Protein AF-A0A414ZGU4-F1 (afdb_monomer)

Secondary structure (DSSP, 8-state):
-PPP-HHHHHHHHHHHHHHHHHHHH---SSHHHHHHHHHHHHHHHTT--THHHHHHHHHHHHTTTTHHHHHHHHHHHHHHHTT-

Solvent-accessible surface area (backbone atoms only — not comparable to full-atom values): 4801 Å² total; per-residue (Å²): 132,91,80,82,58,62,66,62,50,52,55,51,51,30,50,55,50,29,52,52,41,28,73,75,70,69,47,70,69,59,45,33,60,51,49,16,51,53,52,43,56,51,38,48,76,71,70,52,62,70,68,62,45,55,52,50,33,52,49,40,31,47,70,65,71,59,50,67,58,51,52,54,52,53,56,51,53,53,61,60,59,79,74,112

Organism: NCBI:txid39491

Mean predicted aligned error: 6.35 Å

Foldseek 3Di:
DDDDPPLVVLLVLLQVVQVVCCVPPVDDGCQLVVQLVVQLVVCVVVVNDDVVNVVSSSCSSCVCVCVNVVVVVVVVVVVVVVVD

Radius of gyration: 16.63 Å; Cα contacts (8 Å, |Δi|>4): 56; chains: 1; bounding box: 38×24×51 Å

Structure (mmCIF, N/CA/C/O backbone):
data_AF-A0A414ZGU4-F1
#
_entry.id   AF-A0A414ZGU4-F1
#
loop_
_atom_site.group_PDB
_atom_site.id
_atom_site.type_symbol
_atom_site.label_atom_id
_atom_site.label_alt_id
_atom_site.label_comp_id
_atom_site.label_asym_id
_atom_site.label_entity_id
_atom_site.label_seq_id
_atom_site.pdbx_PDB_ins_code
_atom_site.Cartn_x
_atom_site.Cartn_y
_atom_site.Cartn_z
_atom_site.occupancy
_atom_site.B_iso_or_equiv
_atom_site.auth_seq_id
_atom_site.auth_comp_id
_atom_site.auth_asym_id
_atom_site.auth_atom_id
_atom_site.pdbx_PDB_model_num
ATOM 1 N N . MET A 1 1 ? 17.488 11.461 21.091 1.00 51.88 1 MET A N 1
ATOM 2 C CA . MET A 1 1 ? 17.071 10.202 20.442 1.00 51.88 1 MET A CA 1
ATOM 3 C C . MET A 1 1 ? 16.278 10.591 19.208 1.00 51.88 1 MET A C 1
ATOM 5 O O . MET A 1 1 ? 15.319 11.332 19.361 1.00 51.88 1 MET A O 1
ATOM 9 N N . LEU A 1 2 ? 16.734 10.227 18.007 1.00 65.75 2 LEU A N 1
ATOM 10 C CA . LEU A 1 2 ? 16.006 10.527 16.771 1.00 65.75 2 LEU A CA 1
ATOM 11 C C . LEU A 1 2 ? 14.829 9.541 16.683 1.00 65.75 2 LEU A C 1
ATOM 13 O O . LEU A 1 2 ? 15.062 8.336 16.654 1.00 65.75 2 LEU A O 1
ATOM 17 N N . SER A 1 3 ? 13.589 10.024 16.709 1.00 83.31 3 SER A N 1
ATOM 18 C CA . SER A 1 3 ? 12.402 9.192 16.483 1.00 83.31 3 SER A CA 1
ATOM 19 C C . SER A 1 3 ? 12.057 9.217 14.998 1.00 83.31 3 SER A C 1
ATOM 21 O O . SER A 1 3 ? 11.847 10.294 14.440 1.00 83.31 3 SER A O 1
ATOM 23 N N . ILE A 1 4 ? 12.013 8.051 14.357 1.00 85.06 4 ILE A N 1
ATOM 24 C CA . ILE A 1 4 ? 11.580 7.938 12.962 1.00 85.06 4 ILE A CA 1
ATOM 25 C C . ILE A 1 4 ? 10.053 7.953 12.937 1.00 85.06 4 ILE A C 1
ATOM 27 O O . ILE A 1 4 ? 9.412 7.107 13.556 1.00 85.06 4 ILE A O 1
ATOM 31 N N . ASP A 1 5 ? 9.482 8.902 12.202 1.00 90.38 5 ASP A N 1
ATOM 32 C CA . ASP A 1 5 ? 8.060 8.902 11.872 1.00 90.38 5 ASP A CA 1
ATOM 33 C C . ASP A 1 5 ? 7.799 7.884 10.752 1.00 90.38 5 ASP A C 1
ATOM 35 O O . ASP A 1 5 ? 8.035 8.153 9.571 1.00 90.38 5 ASP A O 1
ATOM 39 N N . ILE A 1 6 ? 7.343 6.687 11.134 1.00 89.94 6 ILE A N 1
ATOM 40 C CA . ILE A 1 6 ? 7.055 5.595 10.193 1.00 89.94 6 ILE A CA 1
ATOM 41 C C . ILE A 1 6 ? 5.929 5.972 9.224 1.00 89.94 6 ILE A C 1
ATOM 43 O O . ILE A 1 6 ? 5.977 5.578 8.057 1.00 89.94 6 ILE A O 1
ATOM 47 N N . VAL A 1 7 ? 4.943 6.756 9.666 1.00 88.81 7 VAL A N 1
ATOM 48 C CA . VAL A 1 7 ? 3.824 7.172 8.809 1.00 88.81 7 VAL A CA 1
ATOM 49 C C . VAL A 1 7 ? 4.326 8.143 7.747 1.00 88.81 7 VAL A C 1
ATOM 51 O O . VAL A 1 7 ? 4.066 7.948 6.557 1.00 88.81 7 VAL A O 1
ATOM 54 N N . GLY A 1 8 ? 5.113 9.140 8.160 1.00 90.62 8 GLY A N 1
ATOM 55 C CA . GLY A 1 8 ? 5.777 10.071 7.250 1.00 90.62 8 GLY A CA 1
ATOM 56 C C . GLY A 1 8 ? 6.691 9.361 6.248 1.00 90.62 8 GLY A C 1
ATOM 57 O O . GLY A 1 8 ? 6.618 9.638 5.048 1.00 90.62 8 GLY A O 1
ATOM 58 N N . LEU A 1 9 ? 7.493 8.397 6.712 1.00 92.50 9 LEU A N 1
ATOM 59 C CA . LEU A 1 9 ? 8.385 7.608 5.857 1.00 92.50 9 LEU A CA 1
ATOM 60 C C . LEU A 1 9 ? 7.601 6.783 4.827 1.00 92.50 9 LEU A C 1
ATOM 62 O O . LEU A 1 9 ? 7.890 6.853 3.635 1.00 92.50 9 LEU A O 1
ATOM 66 N N . THR A 1 10 ? 6.571 6.060 5.267 1.00 92.00 10 THR A N 1
ATOM 67 C CA . THR A 1 10 ? 5.724 5.231 4.394 1.00 92.00 10 THR A CA 1
ATOM 68 C C . THR A 1 10 ? 5.010 6.085 3.348 1.00 92.00 10 THR A C 1
ATOM 70 O O . THR A 1 10 ? 4.987 5.742 2.166 1.00 92.00 10 THR A O 1
ATOM 73 N N . GLY A 1 11 ? 4.488 7.245 3.755 1.00 91.19 11 GLY A N 1
ATOM 74 C CA . GLY A 1 11 ? 3.858 8.200 2.847 1.00 91.19 11 GLY A CA 1
ATOM 75 C C . GLY A 1 11 ? 4.826 8.792 1.817 1.00 91.19 11 GLY A C 1
ATOM 76 O O . GLY A 1 11 ? 4.423 9.028 0.675 1.00 91.19 11 GLY A O 1
ATOM 77 N N . ALA A 1 12 ? 6.090 9.016 2.191 1.00 92.69 12 ALA A N 1
ATOM 78 C CA . ALA A 1 12 ? 7.135 9.472 1.274 1.00 92.69 12 ALA A CA 1
ATOM 79 C C . ALA A 1 12 ? 7.548 8.371 0.283 1.00 92.69 12 ALA A C 1
ATOM 81 O O . ALA A 1 12 ? 7.646 8.642 -0.914 1.00 92.69 12 ALA A O 1
ATOM 82 N N . CYS A 1 13 ? 7.717 7.130 0.751 1.00 92.06 13 CYS A N 1
ATOM 83 C CA . CYS A 1 13 ? 8.009 5.976 -0.102 1.00 92.06 13 CYS A CA 1
ATOM 84 C C . CYS A 1 13 ? 6.883 5.711 -1.109 1.00 92.06 13 CYS A C 1
ATOM 86 O O . CYS A 1 13 ? 7.151 5.592 -2.301 1.00 92.06 13 CYS A O 1
ATOM 88 N N . SER A 1 14 ? 5.627 5.697 -0.652 1.00 91.62 14 SER A N 1
ATOM 89 C CA . SER A 1 14 ? 4.450 5.535 -1.517 1.00 91.62 14 SER A CA 1
ATOM 90 C C . SER A 1 14 ? 4.370 6.636 -2.580 1.00 91.62 14 SER A C 1
ATOM 92 O O . SER A 1 14 ? 4.129 6.359 -3.748 1.00 91.62 14 SER A O 1
ATOM 94 N N . TYR A 1 15 ? 4.669 7.888 -2.214 1.00 90.56 15 TYR A N 1
ATOM 95 C CA . TYR A 1 15 ? 4.710 8.982 -3.186 1.00 90.56 15 TYR A CA 1
ATOM 96 C C . TYR A 1 15 ? 5.821 8.813 -4.231 1.00 90.56 15 TYR A C 1
ATOM 98 O O . TYR A 1 15 ? 5.597 9.100 -5.403 1.00 90.56 15 TYR A O 1
ATOM 106 N N . ALA A 1 16 ? 7.007 8.354 -3.827 1.00 90.31 16 ALA A N 1
ATOM 107 C CA . ALA A 1 16 ? 8.089 8.082 -4.767 1.00 90.31 16 ALA A CA 1
ATOM 108 C C . ALA A 1 16 ? 7.718 6.959 -5.752 1.00 90.31 16 ALA A C 1
ATOM 110 O O . ALA A 1 16 ? 7.995 7.087 -6.943 1.00 90.31 16 ALA A O 1
ATOM 111 N N . LEU A 1 17 ? 7.048 5.904 -5.274 1.00 88.50 17 LEU A N 1
ATOM 112 C CA . LEU A 1 17 ? 6.531 4.821 -6.116 1.00 88.50 17 LEU A CA 1
ATOM 113 C C . LEU A 1 17 ? 5.467 5.325 -7.102 1.00 88.50 17 LEU A C 1
ATOM 115 O O . LEU A 1 17 ? 5.627 5.114 -8.300 1.00 88.50 17 LEU A O 1
ATOM 119 N N . ASP A 1 18 ? 4.475 6.092 -6.633 1.00 87.00 18 ASP A N 1
ATOM 120 C CA . ASP A 1 18 ? 3.446 6.714 -7.488 1.00 87.00 18 ASP A CA 1
ATOM 121 C C . ASP A 1 18 ? 4.069 7.561 -8.624 1.00 87.00 18 ASP A C 1
ATOM 123 O O . ASP A 1 18 ? 3.517 7.637 -9.722 1.00 87.00 18 ASP A O 1
ATOM 127 N N . CYS A 1 19 ? 5.194 8.245 -8.370 1.00 88.00 19 CYS A N 1
ATOM 128 C CA . CYS A 1 19 ? 5.900 9.021 -9.395 1.00 88.00 19 CYS A CA 1
ATOM 129 C C . CYS A 1 19 ? 6.525 8.119 -10.465 1.00 88.00 19 CYS A C 1
ATOM 131 O O . CYS A 1 19 ? 6.389 8.405 -11.652 1.00 88.00 19 CYS A O 1
ATOM 133 N N . ILE A 1 20 ? 7.173 7.028 -10.052 1.00 84.44 20 ILE A N 1
ATOM 134 C CA . ILE A 1 20 ? 7.776 6.060 -10.975 1.00 84.44 20 ILE A CA 1
ATOM 135 C C . ILE A 1 20 ? 6.687 5.376 -11.811 1.00 84.44 20 ILE A C 1
ATOM 137 O O . ILE A 1 20 ? 6.829 5.235 -13.022 1.00 84.44 20 ILE A O 1
ATOM 141 N N . GLU A 1 21 ? 5.565 5.003 -11.198 1.00 79.56 21 GLU A N 1
ATOM 142 C CA . GLU A 1 21 ? 4.413 4.443 -11.909 1.00 79.56 21 GLU A CA 1
ATOM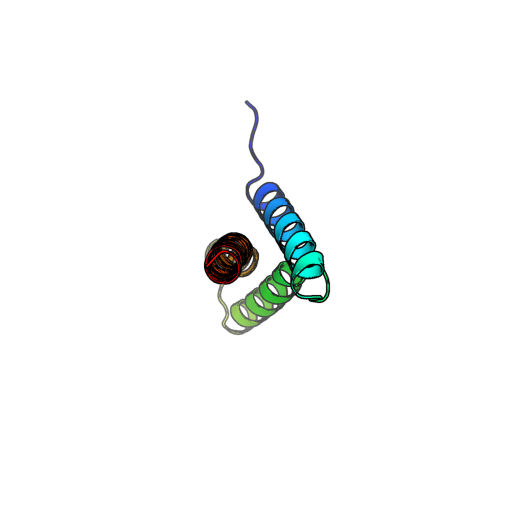 143 C C . GLU A 1 21 ? 3.819 5.436 -12.910 1.00 79.56 21 GLU A C 1
ATOM 145 O O . GLU A 1 21 ? 3.507 5.074 -14.044 1.00 79.56 21 GLU A O 1
ATOM 150 N N . ALA A 1 22 ? 3.687 6.709 -12.534 1.00 83.62 22 ALA A N 1
ATOM 151 C CA . ALA A 1 22 ? 3.228 7.735 -13.462 1.00 83.62 22 ALA A CA 1
ATOM 152 C C . ALA A 1 22 ? 4.161 7.862 -14.680 1.00 83.62 22 ALA A C 1
ATOM 154 O O . ALA A 1 22 ? 3.673 8.022 -15.797 1.00 83.62 22 ALA A O 1
ATOM 155 N N . GLU A 1 23 ? 5.477 7.742 -14.487 1.00 80.12 23 GLU A N 1
ATOM 156 C CA . GLU A 1 23 ? 6.461 7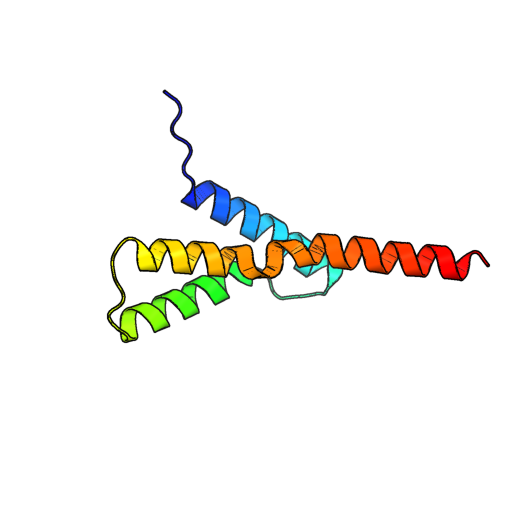.757 -15.577 1.00 80.12 23 GLU A CA 1
ATOM 157 C C . GLU A 1 23 ? 6.419 6.487 -16.445 1.00 80.12 23 GLU A C 1
ATOM 159 O O . GLU A 1 23 ? 6.495 6.588 -17.669 1.00 80.12 23 GLU A O 1
ATOM 164 N N . LEU A 1 24 ? 6.278 5.301 -15.841 1.00 76.38 24 LEU A N 1
ATOM 165 C CA . LEU A 1 24 ? 6.361 4.015 -16.548 1.00 76.38 24 LEU A CA 1
ATOM 166 C C . LEU A 1 24 ? 5.044 3.579 -17.207 1.00 76.38 24 LEU A C 1
ATOM 168 O O . LEU A 1 24 ? 5.062 3.010 -18.296 1.00 76.38 24 LEU A O 1
ATOM 172 N N . VAL A 1 25 ? 3.906 3.810 -16.549 1.00 75.19 25 VAL A N 1
ATOM 173 C CA . VAL A 1 25 ? 2.586 3.279 -16.950 1.00 75.19 25 VAL A CA 1
ATOM 174 C C . VAL A 1 25 ? 1.512 4.363 -17.102 1.00 75.19 25 VAL A C 1
ATOM 176 O O . VAL A 1 25 ? 0.347 4.052 -17.351 1.00 75.19 25 VAL A O 1
ATOM 179 N N . ASN A 1 26 ? 1.888 5.645 -17.015 1.00 77.56 26 ASN A N 1
ATOM 180 C CA . ASN A 1 26 ? 1.007 6.801 -17.230 1.00 77.56 26 ASN A CA 1
ATOM 181 C C . ASN A 1 26 ? -0.218 6.834 -16.284 1.00 77.56 26 ASN A C 1
ATOM 183 O O . ASN A 1 26 ? -1.303 7.311 -16.638 1.00 77.56 26 ASN A O 1
ATOM 187 N N . ILE A 1 27 ? -0.054 6.304 -15.065 1.00 75.25 27 ILE A N 1
ATOM 188 C CA . ILE A 1 27 ? -1.081 6.307 -14.014 1.00 75.25 27 ILE A CA 1
ATOM 189 C C . ILE A 1 27 ? -1.212 7.707 -13.391 1.00 75.25 27 ILE A C 1
ATOM 191 O O . ILE A 1 27 ? -0.252 8.461 -13.244 1.00 75.25 27 ILE A O 1
ATOM 195 N N . LYS A 1 28 ? -2.436 8.077 -12.984 1.00 77.75 28 LYS A N 1
ATOM 196 C CA . LYS A 1 28 ? -2.685 9.339 -12.269 1.00 77.75 28 LYS A CA 1
ATOM 197 C C . LYS A 1 28 ? -2.016 9.342 -10.892 1.00 77.75 28 LYS A C 1
ATOM 199 O O . LYS A 1 28 ? -2.340 8.483 -10.071 1.00 77.75 28 LYS A O 1
ATOM 204 N N . ASN A 1 29 ? -1.240 1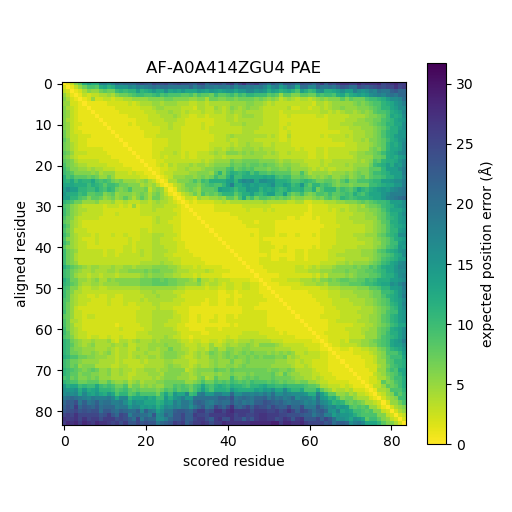0.398 -10.616 1.00 76.94 29 ASN A N 1
ATOM 205 C CA . ASN A 1 29 ? -0.529 10.647 -9.351 1.00 76.94 29 ASN A CA 1
ATOM 206 C C . ASN A 1 29 ? -1.357 10.370 -8.086 1.00 76.94 29 ASN A C 1
ATOM 208 O O . ASN A 1 29 ? -2.582 10.458 -8.122 1.00 76.94 29 ASN A O 1
ATOM 212 N N . LYS A 1 30 ? -0.707 10.126 -6.941 1.00 85.50 30 LYS A N 1
ATOM 213 C CA . LYS A 1 30 ? -1.381 9.892 -5.647 1.00 85.50 30 LYS A CA 1
ATOM 214 C C . LYS A 1 30 ? -2.266 8.634 -5.653 1.00 85.50 30 LYS A C 1
ATOM 216 O O . LYS A 1 30 ? -3.299 8.631 -4.977 1.00 85.50 30 LYS A O 1
ATOM 221 N N . HIS A 1 31 ? -1.933 7.618 -6.452 1.00 90.75 31 HIS A N 1
ATOM 222 C CA . HIS A 1 31 ? -2.719 6.390 -6.548 1.00 90.75 31 HIS A CA 1
ATOM 223 C C . HIS A 1 31 ? -2.751 5.675 -5.197 1.00 90.75 31 HIS A C 1
ATOM 225 O O . HIS A 1 31 ? -3.843 5.541 -4.632 1.00 90.75 31 HIS A O 1
ATOM 231 N N . GLY A 1 32 ? -1.586 5.376 -4.616 1.00 90.75 32 GLY A N 1
ATOM 232 C CA . GLY A 1 32 ? -1.500 4.729 -3.304 1.00 90.75 32 GLY A CA 1
ATOM 233 C C . GLY A 1 32 ? -2.247 5.504 -2.213 1.00 90.75 32 GLY A C 1
ATOM 234 O O . GLY A 1 32 ? -2.984 4.925 -1.414 1.00 90.75 32 GLY A O 1
ATOM 235 N N . LYS A 1 33 ? -2.169 6.843 -2.227 1.00 92.81 33 LYS A N 1
ATOM 236 C CA . LYS A 1 33 ? -2.891 7.700 -1.261 1.00 92.81 33 LYS A CA 1
ATOM 237 C C . LYS A 1 33 ? -4.410 7.630 -1.410 1.00 92.81 33 LYS A C 1
ATOM 239 O O . LYS A 1 33 ? -5.117 7.634 -0.404 1.00 92.81 33 LYS A O 1
ATOM 244 N N . ARG A 1 34 ? -4.927 7.586 -2.643 1.00 94.81 34 ARG A N 1
ATOM 245 C CA . ARG A 1 34 ? -6.371 7.425 -2.878 1.00 94.81 34 ARG A CA 1
ATOM 246 C C . ARG A 1 34 ? -6.853 6.052 -2.425 1.00 94.81 34 ARG A C 1
ATOM 248 O O . ARG A 1 34 ? -7.898 5.981 -1.787 1.00 94.81 34 ARG A O 1
ATOM 255 N N . VAL A 1 35 ? -6.098 4.995 -2.732 1.00 95.44 35 VAL A N 1
ATOM 256 C CA . VAL A 1 35 ? -6.427 3.627 -2.306 1.00 95.44 35 VAL A CA 1
ATOM 257 C C . VAL A 1 35 ? -6.467 3.549 -0.781 1.00 95.44 35 VAL A C 1
ATOM 259 O O . VAL A 1 35 ? -7.470 3.112 -0.227 1.00 95.44 35 VAL A O 1
ATOM 262 N N . ALA A 1 36 ? -5.450 4.077 -0.094 1.00 96.38 36 ALA A N 1
ATOM 263 C CA . ALA A 1 36 ? -5.420 4.115 1.366 1.00 96.38 36 ALA A CA 1
ATOM 264 C C . ALA A 1 36 ? -6.604 4.876 1.977 1.00 96.38 36 ALA A C 1
ATOM 266 O O . ALA A 1 36 ? -7.219 4.387 2.922 1.00 96.38 36 ALA A O 1
ATOM 267 N N . TYR A 1 37 ? -6.971 6.032 1.413 1.00 96.69 37 TYR A N 1
ATOM 268 C CA . TYR A 1 37 ? -8.132 6.796 1.875 1.00 96.69 37 TYR A CA 1
ATOM 269 C C . TYR A 1 37 ? -9.438 5.999 1.753 1.00 96.69 37 TYR A C 1
ATOM 271 O O . TYR A 1 37 ? -10.190 5.904 2.719 1.00 96.69 37 TYR A O 1
ATOM 279 N N . ILE A 1 38 ? -9.690 5.386 0.590 1.00 98.00 38 ILE A N 1
ATOM 280 C CA . ILE A 1 38 ? -10.906 4.591 0.362 1.00 98.00 38 ILE A CA 1
ATOM 281 C C . ILE A 1 38 ? -10.947 3.392 1.320 1.00 98.00 38 ILE A C 1
ATOM 283 O O . ILE A 1 38 ? -11.987 3.141 1.930 1.00 98.00 38 ILE A O 1
ATOM 287 N N . SER A 1 39 ? -9.821 2.696 1.504 1.00 97.94 39 SER A N 1
ATOM 288 C CA . SER A 1 39 ? -9.708 1.568 2.434 1.00 97.94 39 SER A CA 1
ATOM 289 C C . SER A 1 39 ? -10.024 1.965 3.877 1.00 97.94 39 SER A C 1
ATOM 291 O O . SER A 1 39 ? -10.770 1.254 4.549 1.00 97.94 39 SER A O 1
ATOM 293 N N . VAL A 1 40 ? -9.518 3.112 4.343 1.00 97.69 40 VAL A N 1
ATOM 294 C CA . VAL A 1 40 ? -9.819 3.633 5.687 1.00 97.69 40 VAL A CA 1
ATOM 295 C C . VAL A 1 40 ? -11.302 3.970 5.823 1.00 97.69 40 VAL A C 1
ATOM 297 O O . VAL A 1 40 ? -11.928 3.499 6.767 1.00 97.69 40 VAL A O 1
ATOM 300 N N . CYS A 1 41 ? -11.899 4.684 4.861 1.00 98.00 41 CYS A N 1
ATOM 30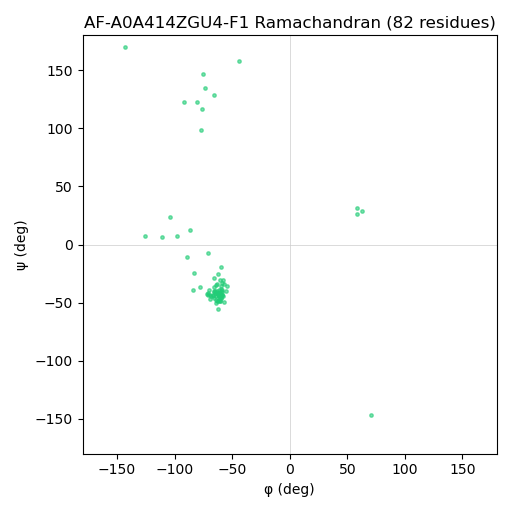1 C CA . CYS A 1 41 ? -13.334 4.994 4.903 1.00 98.00 41 CYS A CA 1
ATOM 302 C C . CYS A 1 41 ? -14.204 3.730 4.947 1.00 98.00 41 CYS A C 1
ATOM 304 O O . CYS A 1 41 ? -15.211 3.686 5.654 1.00 98.00 41 CYS A O 1
ATOM 306 N N . MET A 1 42 ? -13.822 2.690 4.200 1.00 98.31 42 MET A N 1
ATOM 307 C CA . MET A 1 42 ? -14.494 1.396 4.274 1.00 98.31 42 MET A CA 1
ATOM 308 C C . MET A 1 42 ? -14.317 0.778 5.662 1.00 98.31 42 MET A C 1
ATOM 310 O O . MET A 1 42 ? -15.301 0.409 6.285 1.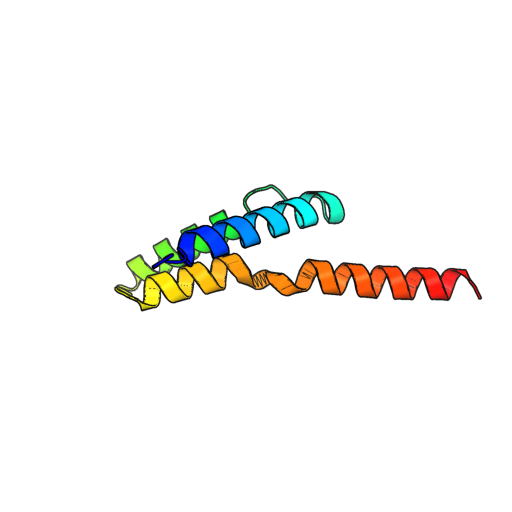00 98.31 42 MET A O 1
ATOM 314 N N . ALA A 1 43 ? -13.102 0.698 6.191 1.00 98.06 43 ALA A N 1
ATOM 315 C CA . ALA A 1 43 ? -12.861 0.104 7.503 1.00 98.06 43 ALA A CA 1
ATOM 316 C C . ALA A 1 43 ? -13.615 0.821 8.638 1.00 98.06 43 ALA A C 1
ATOM 318 O O . ALA A 1 43 ? -14.215 0.158 9.486 1.00 98.06 43 ALA A O 1
ATOM 319 N N . GLU A 1 44 ? -13.675 2.153 8.605 1.00 97.50 44 GLU A N 1
ATOM 320 C CA . GLU A 1 44 ? -14.467 2.953 9.543 1.00 97.50 44 GLU A CA 1
ATOM 321 C C . GLU A 1 44 ? -15.967 2.641 9.445 1.00 97.50 44 GLU A C 1
ATOM 323 O O . GLU A 1 44 ? -16.628 2.487 10.473 1.00 97.50 44 GLU A O 1
ATOM 328 N N . TYR A 1 45 ? -16.506 2.471 8.229 1.00 97.81 45 TYR A N 1
ATOM 329 C CA . TYR A 1 45 ? -17.897 2.042 8.025 1.00 97.81 45 TYR A CA 1
ATOM 330 C C . TYR A 1 45 ? -18.188 0.676 8.672 1.00 97.81 45 TYR A C 1
ATOM 332 O O . TYR A 1 45 ? -19.283 0.449 9.183 1.00 97.81 45 TYR A O 1
ATOM 340 N N . TRP A 1 46 ? -17.196 -0.217 8.704 1.00 97.50 46 TRP A N 1
ATOM 341 C CA . TRP A 1 46 ? -17.270 -1.526 9.365 1.00 97.50 46 TRP A CA 1
ATOM 342 C C . TRP A 1 46 ? -16.889 -1.486 10.857 1.00 97.50 46 TRP A C 1
ATOM 344 O O . TRP A 1 46 ? -16.702 -2.537 11.469 1.00 97.50 46 TRP A O 1
ATOM 354 N N . ALA A 1 47 ? -16.794 -0.293 11.453 1.00 97.38 47 ALA A N 1
ATOM 355 C CA . ALA A 1 47 ? -16.427 -0.069 12.851 1.00 97.38 47 ALA A CA 1
ATOM 356 C C . ALA A 1 47 ? -15.044 -0.629 13.251 1.00 97.38 47 ALA A C 1
ATOM 358 O O . ALA A 1 47 ? -14.801 -0.907 14.427 1.00 97.38 47 ALA A O 1
ATOM 359 N N . ILE A 1 48 ? -14.119 -0.762 12.294 1.00 97.19 48 ILE A N 1
ATOM 360 C CA . ILE A 1 48 ? -12.706 -1.047 12.573 1.00 97.19 48 ILE A CA 1
ATOM 361 C C . ILE A 1 48 ? -12.064 0.228 13.126 1.00 97.19 48 ILE A C 1
ATOM 363 O O . ILE A 1 48 ? -12.279 1.319 12.601 1.00 97.19 48 ILE A O 1
ATOM 367 N N . GLN A 1 49 ? -11.287 0.099 14.200 1.00 93.94 49 GLN A N 1
ATOM 368 C CA . GLN A 1 49 ? -10.708 1.229 14.930 1.00 93.94 49 GLN A CA 1
ATOM 369 C C . GLN A 1 49 ? -9.296 0.911 15.437 1.00 93.94 49 GLN A C 1
ATOM 371 O O . GLN A 1 49 ? -8.857 -0.239 15.426 1.00 93.94 49 GLN A O 1
ATOM 376 N N . GLY A 1 50 ? -8.602 1.939 15.929 1.00 93.38 50 GLY A N 1
ATOM 377 C CA . GLY A 1 50 ? -7.295 1.800 16.571 1.00 93.38 50 GLY A CA 1
ATOM 378 C C . GLY A 1 50 ? -6.180 1.440 15.590 1.00 93.38 50 GLY A C 1
ATOM 379 O O . GLY A 1 50 ? -6.204 1.853 14.432 1.00 93.38 50 GLY A O 1
ATOM 380 N N . GLU A 1 51 ? -5.201 0.667 16.062 1.00 94.50 51 GLU A N 1
ATOM 381 C CA . GLU A 1 51 ? -4.001 0.298 15.293 1.00 94.50 51 GLU A CA 1
ATOM 382 C C . GLU A 1 51 ? -4.336 -0.417 13.975 1.00 94.50 51 GLU A C 1
ATOM 384 O O . GLU A 1 51 ? -3.675 -0.183 12.968 1.00 94.50 51 GLU A O 1
ATOM 389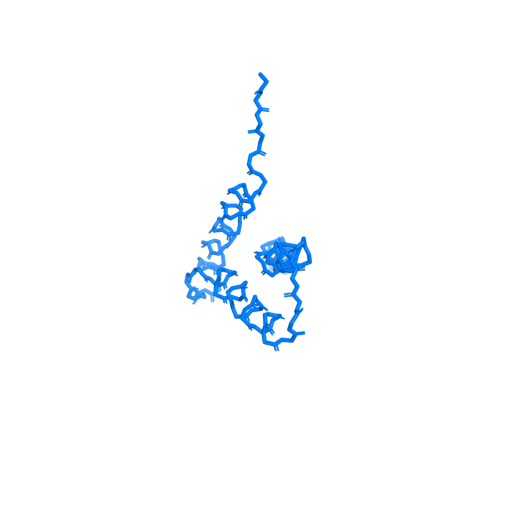 N N . ALA A 1 52 ? -5.443 -1.167 13.925 1.00 95.81 52 ALA A N 1
ATOM 390 C CA . ALA A 1 52 ? -5.890 -1.850 12.712 1.00 95.81 52 ALA A CA 1
ATOM 391 C C . ALA A 1 52 ? -6.185 -0.894 11.537 1.00 95.81 52 ALA A C 1
ATOM 393 O O . ALA A 1 52 ? -5.991 -1.270 10.380 1.00 95.81 52 ALA A O 1
ATOM 394 N N . LEU A 1 53 ? -6.627 0.345 11.802 1.00 96.31 53 LEU A N 1
ATOM 395 C CA . LEU A 1 53 ? -6.797 1.354 10.746 1.00 96.31 53 LEU A CA 1
ATOM 396 C C . LEU A 1 53 ? -5.449 1.827 10.200 1.00 96.31 53 LEU A C 1
ATOM 398 O O . LEU A 1 53 ? -5.313 2.043 8.995 1.00 96.31 5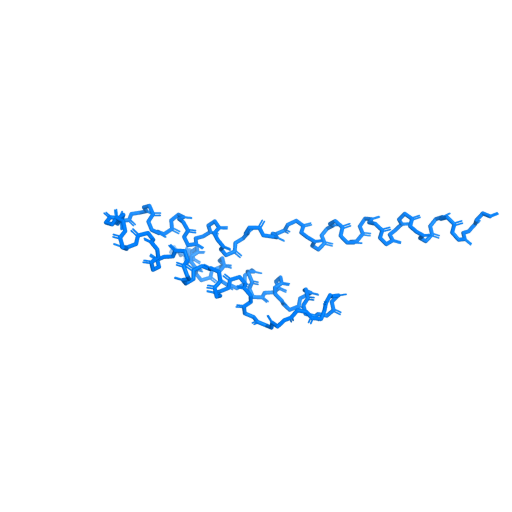3 LEU A O 1
ATOM 402 N N . GLN A 1 54 ? -4.459 1.987 11.078 1.00 93.69 54 GLN A N 1
ATOM 403 C CA . GLN A 1 54 ? -3.120 2.408 10.685 1.00 93.69 54 GLN A CA 1
ATOM 404 C C . GLN A 1 54 ? -2.415 1.308 9.886 1.00 93.69 54 GLN A C 1
ATOM 406 O O . GLN A 1 54 ? -1.844 1.602 8.836 1.00 93.69 54 GLN A O 1
ATOM 411 N N . ASP A 1 55 ? -2.524 0.055 10.325 1.00 95.12 55 ASP A N 1
ATOM 412 C CA . ASP A 1 55 ? -2.002 -1.105 9.599 1.00 95.12 55 ASP A CA 1
ATOM 413 C C . ASP A 1 55 ? -2.640 -1.218 8.212 1.00 95.12 55 ASP A C 1
ATOM 415 O O . ASP A 1 55 ? -1.934 -1.342 7.210 1.00 95.12 55 ASP A O 1
ATOM 419 N N . LEU A 1 56 ? -3.968 -1.071 8.125 1.00 97.06 56 LEU A N 1
ATOM 420 C CA . LEU A 1 56 ? -4.677 -1.066 6.846 1.00 97.06 56 LEU A CA 1
ATOM 421 C C . LEU A 1 56 ? -4.205 0.070 5.932 1.00 97.06 56 LEU A C 1
ATOM 423 O O . LEU A 1 56 ? -3.973 -0.156 4.743 1.00 97.06 56 LEU A O 1
ATOM 427 N N . ALA A 1 57 ? -4.055 1.284 6.467 1.00 95.81 57 ALA A N 1
ATOM 428 C CA . ALA A 1 57 ? -3.587 2.431 5.698 1.00 95.81 57 ALA A CA 1
ATOM 429 C C . ALA A 1 57 ? -2.157 2.218 5.173 1.00 95.81 57 ALA A C 1
ATOM 431 O O . ALA A 1 57 ? -1.883 2.529 4.013 1.00 95.81 57 ALA A O 1
ATOM 432 N N . MET A 1 58 ? -1.260 1.655 5.990 1.00 94.88 58 MET A N 1
ATOM 433 C CA . MET A 1 58 ? 0.112 1.341 5.576 1.00 94.88 58 MET A CA 1
ATOM 434 C C . MET A 1 58 ? 0.152 0.236 4.518 1.00 94.88 58 MET A C 1
ATOM 436 O O . MET A 1 58 ? 0.839 0.396 3.508 1.00 94.88 58 MET A O 1
ATOM 440 N N . CYS A 1 59 ? -0.624 -0.839 4.690 1.00 95.31 59 CYS A N 1
ATOM 441 C CA . CYS A 1 59 ? -0.750 -1.892 3.682 1.00 95.31 59 CYS A CA 1
ATOM 442 C C . CYS A 1 59 ? -1.281 -1.342 2.355 1.00 95.31 59 CYS A C 1
ATOM 444 O O . CYS A 1 59 ? -0.713 -1.621 1.303 1.00 95.31 59 CYS A O 1
ATOM 446 N N . ALA A 1 60 ? -2.328 -0.519 2.394 1.00 96.19 60 ALA A N 1
ATOM 447 C CA . ALA A 1 60 ? -2.906 0.078 1.196 1.00 96.19 60 ALA A CA 1
ATOM 448 C C . ALA A 1 60 ? -1.940 1.052 0.494 1.00 96.19 60 ALA A C 1
ATOM 450 O O . ALA A 1 60 ? -1.882 1.076 -0.734 1.00 96.19 60 ALA A O 1
ATOM 451 N N . LEU A 1 61 ? -1.143 1.822 1.244 1.00 94.44 61 LEU A N 1
ATOM 452 C CA . LEU A 1 61 ? -0.128 2.719 0.674 1.00 94.44 61 LEU A CA 1
ATOM 453 C C . LEU A 1 61 ? 1.005 1.978 -0.051 1.00 94.44 61 LEU A C 1
ATOM 455 O O . LEU A 1 61 ? 1.600 2.552 -0.964 1.00 94.44 61 LEU A O 1
ATOM 459 N N . LEU A 1 62 ? 1.319 0.750 0.370 1.00 93.31 62 LEU A N 1
ATOM 460 C CA . LEU A 1 62 ? 2.463 -0.032 -0.113 1.00 93.31 62 LEU A CA 1
ATOM 461 C C . LEU A 1 62 ? 2.075 -1.262 -0.948 1.00 93.31 62 LEU A C 1
ATOM 463 O O . LEU A 1 62 ? 2.957 -2.053 -1.275 1.00 93.31 62 LEU A O 1
ATOM 467 N N . HIS A 1 63 ? 0.795 -1.443 -1.281 1.00 92.44 63 HIS A N 1
ATOM 468 C CA . HIS A 1 63 ? 0.300 -2.672 -1.914 1.00 92.44 63 HIS A CA 1
ATOM 469 C C . HIS A 1 63 ? 1.005 -3.024 -3.238 1.00 92.44 63 HIS A C 1
ATOM 471 O O . HIS A 1 63 ? 1.256 -4.200 -3.484 1.00 92.44 63 HIS A O 1
ATOM 477 N N . ASP A 1 64 ? 1.408 -2.014 -4.014 1.00 87.88 64 ASP A N 1
ATOM 478 C CA . ASP A 1 64 ? 2.086 -2.165 -5.309 1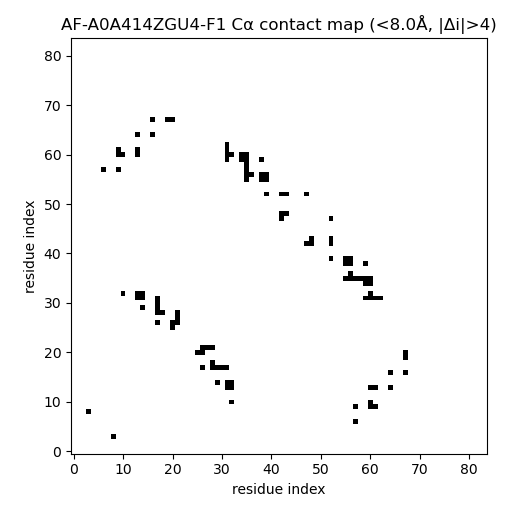.00 87.88 64 ASP A CA 1
ATOM 479 C C . ASP A 1 64 ? 3.601 -1.882 -5.240 1.00 87.88 64 ASP A C 1
ATOM 481 O O . ASP A 1 64 ? 4.257 -1.597 -6.241 1.00 87.88 64 ASP A O 1
ATOM 485 N N . ASN A 1 65 ? 4.225 -2.011 -4.062 1.00 88.75 65 ASN A N 1
ATOM 486 C CA . ASN A 1 65 ? 5.657 -1.725 -3.882 1.00 88.75 65 ASN A CA 1
ATOM 487 C C . ASN A 1 65 ? 6.611 -2.572 -4.754 1.00 88.75 65 ASN A C 1
ATOM 489 O O . ASN A 1 65 ? 7.759 -2.176 -4.964 1.00 88.75 65 ASN A O 1
ATOM 493 N N . ALA A 1 66 ? 6.151 -3.714 -5.270 1.00 88.06 66 ALA A N 1
ATOM 494 C CA . ALA A 1 66 ? 6.915 -4.597 -6.146 1.00 88.06 66 ALA A CA 1
ATOM 495 C C . ALA A 1 66 ? 6.774 -4.259 -7.642 1.00 88.06 66 ALA A C 1
ATOM 497 O O . ALA A 1 66 ? 7.538 -4.788 -8.453 1.00 88.06 66 ALA A O 1
ATOM 498 N N . LEU A 1 67 ? 5.836 -3.384 -8.026 1.00 85.00 67 LEU A N 1
ATOM 499 C CA . LEU A 1 67 ? 5.494 -3.130 -9.428 1.00 85.00 67 LEU A CA 1
ATOM 500 C C . LEU A 1 67 ? 6.685 -2.583 -10.226 1.00 85.00 67 LEU A C 1
ATOM 502 O O . LEU A 1 67 ? 6.993 -3.080 -11.308 1.00 85.00 67 LEU A O 1
ATOM 506 N N . THR A 1 68 ? 7.418 -1.624 -9.660 1.00 82.50 68 THR A N 1
ATOM 507 C CA . THR A 1 68 ? 8.627 -1.061 -10.280 1.00 82.50 68 THR A CA 1
ATOM 508 C C . THR A 1 68 ? 9.691 -2.127 -10.550 1.00 82.50 68 THR A C 1
ATOM 510 O O . THR A 1 68 ? 10.296 -2.142 -11.624 1.00 82.50 68 THR A O 1
ATOM 513 N N . GLN A 1 69 ? 9.920 -3.035 -9.593 1.00 85.19 69 GLN A N 1
ATOM 514 C CA . GLN A 1 69 ? 10.889 -4.121 -9.756 1.00 85.19 69 GLN A CA 1
ATOM 515 C C . GLN A 1 69 ? 10.436 -5.082 -10.856 1.00 85.19 69 GLN A C 1
ATOM 517 O O . GLN A 1 69 ? 11.231 -5.423 -11.731 1.00 85.19 69 GLN A O 1
ATOM 522 N N . TYR A 1 70 ? 9.158 -5.466 -10.840 1.00 87.12 70 TYR A N 1
ATOM 523 C CA . TYR A 1 70 ? 8.573 -6.336 -11.854 1.00 87.12 70 TYR A CA 1
ATOM 524 C C . TYR A 1 70 ? 8.734 -5.753 -13.265 1.00 87.12 70 TYR A C 1
ATOM 526 O O . TYR A 1 70 ? 9.260 -6.427 -14.149 1.00 87.12 70 TYR A O 1
ATOM 534 N N . ILE A 1 71 ? 8.384 -4.477 -13.464 1.00 83.94 71 ILE A N 1
ATOM 535 C CA . ILE A 1 71 ? 8.544 -3.799 -14.761 1.00 83.94 71 ILE A CA 1
ATOM 536 C C . ILE A 1 71 ? 10.020 -3.776 -15.185 1.00 83.94 71 ILE A C 1
ATOM 538 O O . ILE A 1 71 ? 10.333 -4.048 -16.343 1.00 83.94 71 ILE A O 1
ATOM 542 N N . SER A 1 72 ? 10.947 -3.498 -14.261 1.00 83.75 72 SER A N 1
ATOM 543 C CA . SER A 1 72 ? 12.384 -3.510 -14.567 1.00 83.75 72 SER A CA 1
ATOM 544 C C . SER A 1 72 ? 12.876 -4.886 -15.028 1.00 83.75 72 SER A C 1
ATOM 546 O O . SER A 1 72 ? 13.719 -4.971 -15.924 1.00 83.75 72 SER A O 1
ATOM 548 N N . GLU A 1 73 ? 12.376 -5.964 -14.424 1.00 88.19 73 GLU A N 1
ATOM 549 C CA . GLU A 1 73 ? 12.742 -7.333 -14.788 1.00 88.19 73 GLU A CA 1
ATOM 550 C C . GLU A 1 73 ? 12.158 -7.758 -16.137 1.00 88.19 73 GLU A C 1
ATOM 552 O O . GLU A 1 73 ? 12.885 -8.349 -16.937 1.00 88.19 73 GLU A O 1
ATOM 557 N N . GLU A 1 74 ? 10.897 -7.428 -16.426 1.00 85.25 74 GLU A N 1
ATOM 558 C CA . GLU A 1 74 ? 10.281 -7.721 -17.728 1.00 85.25 74 GLU A CA 1
ATOM 559 C C . GLU A 1 74 ? 10.971 -6.953 -18.869 1.00 85.25 74 GLU A C 1
ATOM 561 O O . GLU A 1 74 ? 11.377 -7.566 -19.856 1.00 85.25 74 GLU A O 1
ATOM 566 N N . LEU A 1 75 ? 11.265 -5.657 -18.695 1.00 81.56 75 LEU A N 1
ATOM 567 C CA . LEU A 1 75 ? 12.008 -4.875 -19.699 1.00 81.56 75 LEU A CA 1
ATOM 568 C C . LEU A 1 75 ? 13.411 -5.443 -19.979 1.00 81.56 75 LEU A C 1
ATOM 570 O O . LEU A 1 75 ? 13.888 -5.422 -21.116 1.00 81.56 75 LEU A O 1
ATOM 574 N N . LYS A 1 76 ? 14.091 -5.974 -18.953 1.00 80.62 76 LYS A N 1
ATOM 575 C CA . LYS A 1 76 ?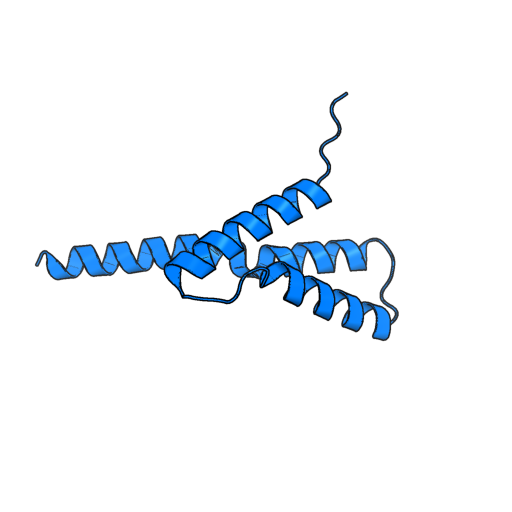 15.387 -6.646 -19.136 1.00 80.62 76 LYS A CA 1
ATOM 576 C C . LYS A 1 76 ? 15.248 -7.930 -19.948 1.00 80.62 76 LYS A C 1
ATOM 578 O O . LYS A 1 76 ? 16.108 -8.183 -20.788 1.00 80.62 76 LYS A O 1
ATOM 583 N N . LYS A 1 77 ? 14.203 -8.732 -19.725 1.00 77.31 77 LYS A N 1
ATOM 584 C CA . LYS A 1 77 ? 13.970 -9.955 -20.512 1.00 77.31 77 LYS A CA 1
ATOM 585 C C . LYS A 1 77 ? 13.769 -9.629 -21.990 1.00 77.31 77 LYS A C 1
ATOM 587 O O . LYS A 1 77 ? 14.432 -10.252 -22.816 1.00 77.31 77 LYS A O 1
ATOM 592 N N . ASP A 1 78 ? 12.965 -8.618 -22.307 1.00 68.50 78 ASP A N 1
ATOM 593 C CA . ASP A 1 78 ? 12.722 -8.198 -23.693 1.00 68.50 78 ASP A CA 1
ATOM 594 C C . ASP A 1 78 ? 14.010 -7.717 -24.379 1.00 68.50 78 ASP A C 1
ATOM 596 O O . ASP A 1 78 ? 14.315 -8.132 -25.497 1.00 68.50 78 ASP A O 1
ATOM 600 N N . SER A 1 79 ? 14.851 -6.951 -23.672 1.00 63.16 79 SER A N 1
ATOM 601 C CA . SER A 1 79 ? 16.138 -6.486 -24.217 1.00 63.16 79 SER A CA 1
ATOM 602 C C . SER A 1 79 ? 17.123 -7.615 -24.566 1.00 63.16 79 SER A C 1
ATOM 604 O O . SER A 1 79 ? 17.987 -7.445 -25.423 1.00 63.16 79 SER A O 1
ATOM 606 N N . VAL A 1 80 ? 17.002 -8.778 -23.915 1.00 61.88 80 VAL A N 1
ATOM 607 C CA . VAL A 1 80 ? 17.842 -9.959 -24.177 1.00 61.88 80 VAL A CA 1
ATOM 608 C C . VAL A 1 80 ? 17.318 -10.769 -25.369 1.00 61.88 80 VAL A C 1
ATOM 610 O O . VAL A 1 80 ? 18.098 -11.475 -26.011 1.00 61.88 80 VAL A O 1
ATOM 613 N N . ILE A 1 81 ? 16.023 -10.672 -25.683 1.00 59.94 81 ILE A N 1
ATOM 614 C CA . ILE A 1 81 ? 15.401 -11.369 -26.817 1.00 59.94 81 ILE A CA 1
ATOM 615 C C . ILE A 1 81 ? 15.715 -10.647 -28.136 1.00 59.94 81 ILE A C 1
ATOM 617 O O . ILE A 1 81 ? 16.012 -11.323 -29.115 1.00 59.94 81 ILE A O 1
ATOM 621 N N . ASP A 1 82 ? 15.772 -9.312 -28.143 1.00 52.69 82 ASP A N 1
ATOM 622 C CA . ASP A 1 82 ? 16.135 -8.508 -29.330 1.00 52.69 82 ASP A CA 1
ATOM 623 C C . ASP A 1 82 ? 17.629 -8.590 -29.729 1.00 52.69 82 ASP A C 1
ATOM 625 O O . ASP A 1 82 ? 18.029 -8.080 -30.775 1.00 52.69 82 ASP A O 1
ATOM 629 N N . LEU A 1 83 ? 18.475 -9.234 -28.914 1.00 52.84 83 LEU A N 1
ATOM 630 C CA . LEU A 1 83 ? 19.911 -9.438 -29.175 1.00 52.84 83 LEU A CA 1
ATOM 631 C C . LEU A 1 83 ? 20.254 -10.827 -29.760 1.00 52.84 83 LEU A C 1
ATOM 633 O O . LEU A 1 83 ? 21.439 -11.156 -29.871 1.00 52.84 83 LEU A O 1
ATOM 637 N N . LYS A 1 84 ? 19.257 -11.647 -30.120 1.00 43.69 84 LYS A N 1
ATOM 638 C CA . LYS A 1 84 ? 19.427 -12.976 -30.741 1.00 43.69 84 LYS A CA 1
ATOM 639 C C . LYS A 1 84 ? 18.913 -13.019 -32.173 1.00 43.69 84 LYS A C 1
ATOM 641 O O . LYS A 1 84 ? 19.582 -13.707 -32.976 1.00 43.69 84 LYS A O 1
#

Nearest PDB structures (foldseek):
  7s0r-assembly1_B  TM=3.052E-01  e=8.203E+00  Streptococcus agalactiae

pLDDT: mean 86.4, std 11.94, range [43.69, 98.31]

Sequence (84 aa):
MLSIDIVGLTGACSYALDCIEAELVNIKNKHGKRVAYISVCMAEYWAIQGEALQDLAMCALLHDNALTQYISEELKKDSVIDLK